Protein AF-A0A7J4TYE5-F1 (afdb_monomer_lite)

Radius of gyration: 17.37 Å; chains: 1; bounding box: 35×39×44 Å

pLDDT: mean 90.04, std 5.57, range [67.19, 97.25]

Structure (mmCIF, N/CA/C/O backbone):
data_AF-A0A7J4TYE5-F1
#
_entry.id   AF-A0A7J4TYE5-F1
#
loop_
_atom_site.group_PDB
_atom_site.id
_atom_site.type_symbol
_atom_site.label_atom_id
_atom_site.label_alt_id
_atom_site.label_comp_id
_atom_site.label_asym_id
_atom_site.label_entity_id
_atom_site.label_seq_id
_atom_site.pdbx_PDB_ins_code
_atom_site.Cartn_x
_atom_site.Cartn_y
_atom_site.Cartn_z
_atom_site.occupancy
_atom_site.B_iso_or_equiv
_atom_site.auth_seq_id
_atom_site.auth_comp_id
_atom_site.auth_asym_id
_atom_site.auth_atom_id
_atom_site.pdbx_PDB_model_num
ATOM 1 N N . LEU A 1 1 ? 7.159 7.302 -12.625 1.00 68.62 1 LEU A N 1
ATOM 2 C CA . LEU A 1 1 ? 7.283 8.218 -11.467 1.00 68.62 1 LEU A CA 1
ATOM 3 C C . LEU A 1 1 ? 6.462 9.468 -11.755 1.00 68.62 1 LEU A C 1
ATOM 5 O O . LEU A 1 1 ? 6.530 9.949 -12.881 1.00 68.62 1 LEU A O 1
ATOM 9 N N . ILE A 1 2 ? 5.679 9.957 -10.790 1.00 80.06 2 ILE A N 1
ATOM 10 C CA . ILE A 1 2 ? 4.846 11.160 -10.960 1.00 80.06 2 ILE A CA 1
ATOM 11 C C . ILE A 1 2 ? 5.751 12.410 -10.886 1.00 80.06 2 ILE A C 1
ATOM 13 O O . ILE A 1 2 ? 6.517 12.536 -9.926 1.00 80.06 2 ILE A O 1
ATOM 17 N N . PRO A 1 3 ? 5.731 13.326 -11.875 1.00 83.75 3 PRO A N 1
ATOM 18 C CA . PRO A 1 3 ? 6.586 14.515 -11.865 1.00 83.75 3 PRO A CA 1
ATOM 19 C C . PRO A 1 3 ? 6.253 15.477 -10.717 1.00 83.75 3 PRO A C 1
ATOM 21 O O . PRO A 1 3 ? 5.085 15.727 -10.438 1.00 83.75 3 PRO A O 1
ATOM 24 N N . LYS A 1 4 ? 7.269 16.121 -10.118 1.00 85.38 4 LYS A N 1
ATOM 25 C CA . LYS A 1 4 ? 7.072 17.010 -8.952 1.00 85.38 4 LYS A CA 1
ATOM 26 C C . LYS A 1 4 ? 6.046 18.131 -9.175 1.00 85.38 4 LYS A C 1
ATOM 28 O O . LYS A 1 4 ? 5.250 18.423 -8.292 1.00 85.38 4 LYS A O 1
ATOM 33 N N . ARG A 1 5 ? 6.040 18.712 -10.379 1.00 82.81 5 ARG A N 1
ATOM 34 C CA . ARG A 1 5 ? 5.105 19.771 -10.809 1.00 82.81 5 ARG A CA 1
ATOM 35 C C . ARG A 1 5 ? 3.628 19.361 -10.743 1.00 82.81 5 ARG A C 1
ATOM 37 O O . ARG A 1 5 ? 2.750 20.209 -10.752 1.00 82.81 5 ARG A O 1
ATOM 44 N N . VAL A 1 6 ? 3.358 18.060 -10.730 1.00 84.88 6 VAL A N 1
ATOM 45 C CA . VAL A 1 6 ? 2.001 17.528 -10.696 1.00 84.88 6 VAL A CA 1
ATOM 46 C C . VAL A 1 6 ? 1.441 17.554 -9.274 1.00 84.88 6 VAL A C 1
ATOM 48 O O . VAL A 1 6 ? 0.248 17.772 -9.102 1.00 84.88 6 VAL A O 1
ATOM 51 N N . PHE A 1 7 ? 2.286 17.455 -8.241 1.00 84.94 7 PHE A N 1
ATOM 52 C CA . PHE A 1 7 ? 1.823 17.514 -6.851 1.00 84.94 7 PHE A CA 1
ATOM 53 C C . PHE A 1 7 ? 1.187 18.860 -6.489 1.00 84.94 7 PHE A C 1
ATOM 55 O O . PHE A 1 7 ? 0.215 18.871 -5.745 1.00 84.94 7 PHE A O 1
ATOM 62 N N . SER A 1 8 ? 1.661 19.976 -7.054 1.00 84.75 8 SER A N 1
ATOM 63 C CA . SER A 1 8 ? 1.031 21.290 -6.849 1.00 84.75 8 SER A CA 1
ATOM 64 C C . SER A 1 8 ? -0.32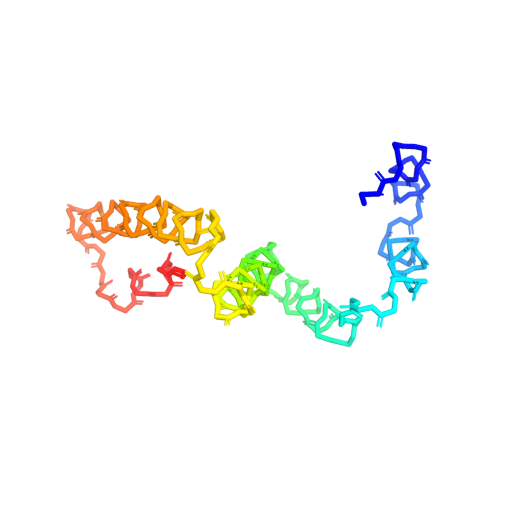9 21.415 -7.543 1.00 84.75 8 SER A C 1
ATOM 66 O O . SER A 1 8 ? -1.204 22.137 -7.080 1.00 84.75 8 SER A O 1
ATOM 68 N N . ALA A 1 9 ? -0.528 20.712 -8.662 1.00 84.00 9 ALA A N 1
ATOM 69 C CA . ALA A 1 9 ? -1.832 20.652 -9.319 1.00 84.00 9 ALA A CA 1
ATOM 70 C C . ALA A 1 9 ? -2.814 19.782 -8.518 1.00 84.00 9 ALA A C 1
ATOM 72 O O . ALA A 1 9 ? -3.995 20.114 -8.407 1.00 84.00 9 ALA A O 1
ATOM 73 N N . VAL A 1 10 ? -2.324 18.691 -7.922 1.00 88.06 10 VAL A N 1
ATOM 74 C CA . VAL A 1 10 ? -3.119 17.814 -7.054 1.00 88.06 10 VAL A CA 1
ATOM 75 C C . VAL A 1 10 ? -3.487 18.507 -5.742 1.00 88.06 10 VAL A C 1
ATOM 77 O O . VAL A 1 10 ? -4.639 18.428 -5.332 1.00 88.06 10 VAL A O 1
ATOM 80 N N . SER A 1 11 ? -2.569 19.247 -5.110 1.00 85.88 11 SER A N 1
ATOM 81 C CA . SER A 1 11 ? -2.859 19.952 -3.851 1.00 85.88 11 SER A CA 1
ATOM 82 C C . SER A 1 11 ? -3.989 20.972 -3.988 1.00 85.88 11 SER A C 1
ATOM 84 O O . SER A 1 11 ? -4.777 21.138 -3.065 1.00 85.88 11 SER A O 1
ATOM 86 N N . ASN A 1 12 ? -4.085 21.632 -5.145 1.00 85.44 12 ASN A N 1
ATOM 87 C CA . ASN A 1 12 ? -5.083 22.674 -5.388 1.00 85.44 12 ASN A CA 1
ATOM 88 C C . ASN A 1 12 ? -6.411 22.120 -5.926 1.00 85.44 12 ASN A C 1
ATOM 90 O O . ASN A 1 12 ? -7.450 22.741 -5.731 1.00 85.44 12 ASN A O 1
ATOM 94 N N . GLY A 1 13 ? -6.385 20.978 -6.622 1.00 82.50 13 GLY A N 1
ATOM 95 C CA . GLY A 1 13 ? -7.567 20.381 -7.255 1.00 82.50 13 GLY A CA 1
ATOM 96 C C . GLY A 1 13 ? -8.096 19.110 -6.579 1.00 82.50 13 GLY A C 1
ATOM 97 O O . GLY A 1 13 ? -9.031 18.494 -7.091 1.00 82.50 13 GLY A O 1
ATOM 98 N N . GLY A 1 14 ? -7.495 18.694 -5.461 1.00 85.62 14 GLY A N 1
ATOM 99 C CA . GLY A 1 14 ? -7.957 17.587 -4.625 1.00 85.62 14 GLY A CA 1
ATOM 100 C C . GLY A 1 14 ? -8.127 16.260 -5.375 1.00 85.62 14 GLY A C 1
ATOM 101 O O . GLY A 1 14 ? -7.360 15.927 -6.282 1.00 85.62 14 GLY A O 1
ATOM 102 N N . ARG A 1 15 ? -9.161 15.498 -4.992 1.00 85.88 15 ARG A N 1
ATOM 103 C CA . ARG A 1 15 ? -9.480 14.163 -5.533 1.00 85.88 15 ARG A CA 1
ATOM 104 C C . ARG A 1 15 ? -9.615 14.153 -7.058 1.00 85.88 15 ARG A C 1
ATOM 106 O O . ARG A 1 15 ? -9.023 13.302 -7.711 1.00 85.88 15 ARG A O 1
ATOM 113 N N . ALA A 1 16 ? -10.345 15.110 -7.631 1.00 86.62 16 ALA A N 1
ATOM 114 C CA . ALA A 1 16 ? -10.564 15.171 -9.076 1.00 86.62 16 ALA A CA 1
ATOM 115 C C . ALA A 1 16 ? -9.243 15.348 -9.842 1.00 86.62 16 ALA A C 1
ATOM 117 O O . ALA A 1 16 ? -8.967 14.612 -10.785 1.00 86.62 16 ALA A O 1
ATOM 118 N N . SER A 1 17 ? -8.382 16.261 -9.384 1.00 88.88 17 SER A N 1
ATOM 119 C CA . SER A 1 17 ? -7.061 16.485 -9.985 1.00 88.88 17 SER A CA 1
ATOM 120 C C . SER A 1 17 ? -6.141 15.268 -9.850 1.00 88.88 17 SER A C 1
ATOM 122 O O . SER A 1 17 ? -5.433 14.918 -10.793 1.00 88.88 17 SER A O 1
ATOM 124 N N . LEU A 1 18 ? -6.188 14.563 -8.713 1.00 87.62 18 LEU A N 1
ATOM 125 C CA . LEU A 1 18 ? -5.448 13.312 -8.530 1.00 87.62 18 LEU A CA 1
ATOM 126 C C . LEU A 1 18 ? -5.874 12.241 -9.544 1.00 87.62 18 LEU A C 1
ATOM 128 O O . LEU A 1 18 ? -5.019 11.612 -10.166 1.00 87.62 18 LEU A O 1
ATOM 132 N N . LEU A 1 19 ? -7.180 12.050 -9.736 1.00 87.31 19 LEU A N 1
ATOM 133 C CA . LEU A 1 19 ? -7.707 11.060 -10.676 1.00 87.31 19 LEU A CA 1
ATOM 134 C C . LEU A 1 19 ? -7.366 11.420 -12.128 1.00 87.31 19 LEU A C 1
ATOM 136 O O . LEU A 1 19 ? -6.949 10.546 -12.884 1.00 87.31 19 LEU A O 1
ATOM 140 N N . GLU A 1 20 ? -7.439 12.700 -12.503 1.00 86.94 20 GLU A N 1
ATOM 141 C CA . GLU A 1 20 ? -6.992 13.183 -13.820 1.00 86.94 20 GLU A CA 1
ATOM 142 C C . GLU A 1 20 ? -5.508 12.897 -14.073 1.00 86.94 20 GLU A C 1
ATOM 144 O O . GLU A 1 20 ? -5.121 12.499 -15.169 1.00 86.94 20 GLU A O 1
ATOM 149 N N . VAL A 1 21 ? -4.663 13.055 -13.055 1.00 87.19 21 VAL A N 1
ATOM 150 C CA . VAL A 1 21 ? -3.223 12.779 -13.148 1.00 87.19 21 VAL A CA 1
ATOM 151 C C . VAL A 1 21 ? -2.927 11.293 -13.312 1.00 87.19 21 VAL A C 1
ATOM 153 O O . VAL A 1 21 ? -1.974 10.922 -14.001 1.00 87.19 21 VAL A O 1
ATOM 156 N N . LEU A 1 22 ? -3.707 10.440 -12.652 1.00 84.81 22 LEU A N 1
ATOM 157 C CA . LEU A 1 22 ? -3.526 8.993 -12.690 1.00 84.81 22 LEU A CA 1
ATOM 158 C C . LEU A 1 22 ? -4.169 8.365 -13.933 1.00 84.81 22 LEU A C 1
ATOM 160 O O . LEU A 1 22 ? -3.726 7.301 -14.363 1.00 84.81 22 LEU A O 1
ATOM 164 N N . ARG A 1 23 ? -5.143 9.036 -14.563 1.00 82.94 23 ARG A N 1
ATOM 165 C CA . ARG A 1 23 ? -5.876 8.529 -15.732 1.00 82.94 23 ARG A CA 1
ATOM 166 C C . ARG A 1 23 ? -4.996 8.119 -16.925 1.00 82.94 23 ARG A C 1
ATOM 168 O O . ARG A 1 23 ? -5.251 7.062 -17.497 1.00 82.94 23 ARG A O 1
ATOM 175 N N . PRO A 1 24 ? -3.946 8.871 -17.311 1.00 81.94 24 PRO A N 1
ATOM 176 C CA . PRO A 1 24 ? -3.067 8.493 -18.418 1.00 81.94 24 PRO A CA 1
ATOM 177 C C . PRO A 1 24 ? -2.200 7.260 -18.129 1.00 81.94 24 PRO A C 1
ATOM 179 O O . PRO A 1 24 ? -1.595 6.703 -19.048 1.00 81.94 24 PRO A O 1
ATOM 182 N N . ALA A 1 25 ? -2.088 6.828 -16.868 1.00 78.31 25 ALA A N 1
ATOM 183 C CA . ALA A 1 25 ? -1.308 5.655 -16.511 1.00 78.31 25 ALA A CA 1
ATOM 184 C C . ALA A 1 25 ? -2.085 4.385 -16.891 1.00 78.31 25 ALA A C 1
ATOM 186 O O . ALA A 1 25 ? -2.808 3.815 -16.085 1.00 78.31 25 ALA A O 1
ATOM 187 N N . SER A 1 26 ? -1.878 3.895 -18.116 1.00 67.19 26 SER A N 1
ATOM 188 C CA . SER A 1 26 ? -2.588 2.749 -18.719 1.00 67.19 26 SER A CA 1
ATOM 189 C C . SER A 1 26 ? -2.561 1.427 -17.933 1.00 67.19 26 SER A C 1
ATOM 191 O O . SER A 1 26 ? -3.277 0.492 -18.274 1.00 67.19 26 SER A O 1
ATOM 193 N N . ARG A 1 27 ? -1.723 1.315 -16.896 1.00 76.44 27 ARG A N 1
ATOM 194 C CA . ARG A 1 27 ? -1.615 0.138 -16.013 1.00 76.44 27 ARG A CA 1
ATOM 195 C C . ARG A 1 27 ? -2.077 0.414 -14.579 1.00 76.44 27 ARG A C 1
ATOM 197 O O . ARG A 1 27 ? -1.838 -0.410 -13.690 1.00 76.44 27 ARG A O 1
ATOM 204 N N . PHE A 1 28 ? -2.644 1.587 -14.321 1.00 85.50 28 PHE A N 1
ATOM 205 C CA . PHE A 1 28 ? -3.202 1.941 -13.027 1.00 85.50 28 PHE A CA 1
ATOM 206 C C . PHE A 1 28 ? -4.691 1.591 -13.010 1.00 85.50 28 PHE A C 1
ATOM 208 O O . PHE A 1 28 ? -5.433 1.968 -13.910 1.00 85.50 28 PHE A O 1
ATOM 215 N N . ASP A 1 29 ? -5.101 0.826 -12.003 1.00 89.56 29 ASP A N 1
ATOM 216 C CA . ASP A 1 29 ? -6.497 0.452 -11.805 1.00 89.56 29 ASP A CA 1
ATOM 217 C C . ASP A 1 29 ? -7.218 1.613 -11.111 1.00 89.56 29 ASP A C 1
ATOM 219 O O . ASP A 1 29 ? -7.154 1.760 -9.892 1.00 89.56 29 ASP A O 1
ATOM 223 N N . LEU A 1 30 ? -7.821 2.487 -11.921 1.00 89.44 30 LEU A N 1
ATOM 224 C CA . LEU A 1 30 ? -8.556 3.661 -11.446 1.00 89.44 30 LEU A CA 1
ATOM 225 C C . LEU A 1 30 ? -9.817 3.262 -10.690 1.00 89.44 30 LEU A C 1
ATOM 227 O O . LEU A 1 30 ? -10.104 3.855 -9.661 1.00 89.44 30 LEU A O 1
ATOM 231 N N . THR A 1 31 ? -10.534 2.248 -11.171 1.00 91.00 31 THR A N 1
ATOM 232 C CA . THR A 1 31 ? -11.790 1.800 -10.564 1.00 91.00 31 THR A CA 1
ATOM 233 C C . THR A 1 31 ? -11.546 1.218 -9.176 1.00 91.00 31 THR A C 1
ATOM 235 O O . THR A 1 31 ? -12.235 1.586 -8.228 1.00 91.00 31 THR A O 1
ATOM 238 N N . GLY A 1 32 ? -10.525 0.367 -9.026 1.00 91.81 32 GLY A N 1
ATOM 239 C CA . GLY A 1 32 ? -10.124 -0.144 -7.716 1.00 91.81 32 GLY A CA 1
ATOM 240 C C . GLY A 1 32 ? -9.639 0.960 -6.772 1.00 91.81 32 GLY A C 1
ATOM 241 O O . GLY A 1 32 ? -9.937 0.925 -5.581 1.00 91.81 32 GLY A O 1
ATOM 242 N N . PHE A 1 33 ? -8.937 1.968 -7.298 1.00 92.94 33 PHE A N 1
ATOM 243 C CA . PHE A 1 33 ? -8.476 3.102 -6.499 1.00 92.94 33 PHE A CA 1
ATOM 244 C C . PHE A 1 33 ? -9.619 4.017 -6.044 1.00 92.94 33 PHE A C 1
ATOM 246 O O . PHE A 1 33 ? -9.629 4.443 -4.895 1.00 92.94 33 PHE A O 1
ATOM 253 N N . GLU A 1 34 ? -10.588 4.309 -6.914 1.00 93.00 34 GLU A N 1
ATOM 254 C CA . GLU A 1 34 ? -11.782 5.088 -6.565 1.00 93.00 34 GLU A CA 1
ATOM 255 C C . GLU A 1 34 ? -12.599 4.392 -5.476 1.00 93.00 34 GLU A C 1
ATOM 257 O O . GLU A 1 34 ? -12.956 5.043 -4.499 1.00 93.00 34 GLU A O 1
ATOM 262 N N . ALA A 1 35 ? -12.791 3.072 -5.581 1.00 95.00 35 ALA A N 1
ATOM 263 C CA . ALA A 1 35 ? -13.460 2.287 -4.545 1.00 95.00 35 ALA A CA 1
ATOM 264 C C . ALA A 1 35 ? -12.727 2.361 -3.193 1.00 95.00 35 ALA A C 1
ATOM 266 O O . ALA A 1 35 ? -13.360 2.549 -2.158 1.00 95.00 35 ALA A O 1
ATOM 267 N N . ALA A 1 36 ? -11.392 2.279 -3.200 1.00 94.88 36 ALA A N 1
ATOM 268 C CA . ALA A 1 36 ? -10.594 2.418 -1.983 1.00 94.88 36 ALA A CA 1
ATOM 269 C C . ALA A 1 36 ? -10.675 3.834 -1.381 1.00 94.88 36 ALA A C 1
ATOM 271 O O . ALA A 1 36 ? -10.630 3.980 -0.161 1.00 94.88 36 ALA A O 1
ATOM 272 N N . ILE A 1 37 ? -10.802 4.878 -2.211 1.00 94.06 37 ILE A N 1
ATOM 273 C CA . ILE A 1 37 ? -11.038 6.247 -1.728 1.00 94.06 37 ILE A CA 1
ATOM 274 C C . ILE A 1 37 ? -12.432 6.361 -1.106 1.00 94.06 37 ILE A C 1
ATOM 276 O O . ILE A 1 37 ? -12.557 6.946 -0.037 1.00 94.06 37 ILE A O 1
ATOM 280 N N . ASP A 1 38 ? -13.464 5.798 -1.734 1.00 95.19 38 ASP A N 1
ATOM 281 C CA . ASP A 1 38 ? -14.828 5.850 -1.196 1.00 95.19 38 ASP A CA 1
ATOM 282 C C . ASP A 1 38 ? -14.936 5.119 0.151 1.00 95.19 38 ASP A C 1
ATOM 284 O O . ASP A 1 38 ? -15.588 5.604 1.077 1.00 95.19 38 ASP A O 1
ATOM 288 N N . GLU A 1 39 ? -14.244 3.986 0.298 1.00 95.75 39 GLU A N 1
ATOM 289 C CA . GLU A 1 39 ? -14.131 3.273 1.572 1.00 95.75 39 GLU A CA 1
ATOM 290 C C . GLU A 1 39 ? -13.362 4.091 2.621 1.00 95.75 39 GLU A C 1
ATOM 292 O O . GLU A 1 39 ? -13.770 4.146 3.780 1.00 95.75 39 GLU A O 1
ATOM 297 N N . ALA A 1 40 ? -12.285 4.772 2.220 1.00 95.19 40 ALA A N 1
ATOM 298 C CA . ALA A 1 40 ? -11.521 5.652 3.101 1.00 95.19 40 ALA A CA 1
ATOM 299 C C . ALA A 1 40 ? -12.339 6.857 3.592 1.00 95.19 40 ALA A C 1
ATOM 301 O O . ALA A 1 40 ? -12.296 7.193 4.779 1.00 95.19 40 ALA A O 1
ATOM 302 N N . ASP A 1 41 ? -13.122 7.471 2.702 1.00 94.38 41 ASP A N 1
ATOM 303 C CA . ASP A 1 41 ? -14.038 8.563 3.033 1.00 94.38 41 ASP A CA 1
ATOM 304 C C . ASP A 1 41 ? -15.127 8.073 4.010 1.00 94.38 41 ASP A C 1
ATOM 306 O O . ASP A 1 41 ? -15.416 8.740 5.004 1.00 94.38 41 ASP A O 1
ATOM 310 N N . ALA A 1 42 ? -15.685 6.876 3.787 1.00 95.56 42 ALA A N 1
ATOM 311 C CA . ALA A 1 42 ? -16.689 6.277 4.670 1.00 95.56 42 ALA A CA 1
ATOM 312 C C . ALA A 1 42 ? -16.128 5.896 6.052 1.00 95.56 42 ALA A C 1
ATOM 314 O O . ALA A 1 42 ? -16.794 6.087 7.071 1.00 95.56 42 ALA A O 1
ATOM 315 N N . ALA A 1 43 ? -14.902 5.373 6.097 1.00 93.00 43 ALA A N 1
ATOM 316 C CA . ALA A 1 43 ? -14.216 4.979 7.324 1.00 93.00 43 ALA A CA 1
ATOM 317 C C . ALA A 1 43 ? -13.565 6.161 8.065 1.00 93.00 43 ALA A C 1
ATOM 319 O O . ALA A 1 43 ? -13.055 5.974 9.170 1.00 93.00 43 ALA A O 1
ATOM 320 N N . MET A 1 44 ? -13.555 7.365 7.473 1.00 92.94 44 MET A N 1
ATOM 321 C CA . MET A 1 44 ? -12.818 8.534 7.974 1.00 92.94 44 MET A CA 1
ATOM 322 C C . MET A 1 44 ? -11.337 8.216 8.263 1.00 92.94 44 MET A C 1
ATOM 324 O O . MET A 1 44 ? -10.735 8.760 9.191 1.00 92.94 44 MET A O 1
ATOM 328 N N . SER A 1 45 ? -10.745 7.326 7.464 1.00 92.50 45 SER A N 1
ATOM 329 C CA . SER A 1 45 ? -9.355 6.880 7.588 1.00 92.50 45 SER A CA 1
ATOM 330 C C . SER A 1 45 ? -8.760 6.623 6.210 1.00 92.50 45 SER A C 1
ATOM 332 O O . SER A 1 45 ? -9.441 6.152 5.311 1.00 92.50 45 SER A O 1
ATOM 334 N N . LEU A 1 46 ? -7.462 6.875 6.046 1.00 93.00 46 LEU A N 1
ATOM 335 C CA . LEU A 1 46 ? -6.740 6.566 4.806 1.00 93.00 46 LEU A CA 1
ATOM 336 C C . LEU A 1 46 ? -6.305 5.096 4.710 1.00 93.00 46 LEU A C 1
ATOM 338 O O . LEU A 1 46 ? -5.716 4.700 3.700 1.00 93.00 46 LEU A O 1
ATOM 342 N N . ASP A 1 47 ? -6.579 4.290 5.736 1.00 91.62 47 ASP A N 1
ATOM 343 C CA . ASP A 1 47 ? -6.155 2.890 5.799 1.00 91.62 47 ASP A CA 1
ATOM 344 C C . ASP A 1 47 ? -6.616 2.047 4.599 1.00 91.62 47 ASP A C 1
ATOM 346 O O . ASP A 1 47 ? -5.783 1.295 4.082 1.00 91.62 47 ASP A O 1
ATOM 350 N N . PRO A 1 48 ? -7.850 2.187 4.067 1.00 94.00 48 PRO A N 1
ATOM 351 C CA . PRO A 1 48 ? -8.270 1.439 2.880 1.00 94.00 48 PRO A CA 1
ATOM 352 C C . PRO A 1 48 ? -7.398 1.739 1.654 1.00 94.00 48 PRO A C 1
ATOM 354 O O . PRO A 1 48 ? -6.932 0.826 0.969 1.00 94.00 48 PRO A O 1
ATOM 357 N N . VAL A 1 49 ? -7.070 3.016 1.421 1.00 94.31 49 VAL A N 1
ATOM 358 C CA . VAL A 1 49 ? -6.197 3.439 0.313 1.00 94.31 49 VAL A CA 1
ATOM 359 C C . VAL A 1 49 ? -4.773 2.913 0.495 1.00 94.31 49 VAL A C 1
ATOM 361 O O . VAL A 1 49 ? -4.164 2.420 -0.459 1.00 94.31 49 VAL A O 1
ATOM 364 N N . ILE A 1 50 ? -4.229 2.999 1.712 1.00 92.88 50 ILE A N 1
ATOM 365 C CA . ILE A 1 50 ? -2.880 2.507 2.028 1.00 92.88 50 ILE A CA 1
ATOM 366 C C . ILE A 1 50 ? -2.809 0.992 1.818 1.00 92.88 50 ILE A C 1
ATOM 368 O O . ILE A 1 50 ? -1.876 0.499 1.179 1.00 92.88 50 ILE A O 1
ATOM 372 N N . THR A 1 51 ? -3.811 0.265 2.308 1.00 92.44 51 THR A N 1
ATOM 373 C CA . THR A 1 51 ? -3.908 -1.193 2.195 1.00 92.44 51 THR A CA 1
ATOM 374 C C . THR A 1 51 ? -4.024 -1.615 0.734 1.00 92.44 51 THR A C 1
ATOM 376 O O . THR A 1 51 ? -3.288 -2.495 0.285 1.00 92.44 51 THR A O 1
ATOM 379 N N . TRP A 1 52 ? -4.861 -0.930 -0.050 1.00 94.62 52 TRP A N 1
ATOM 380 C CA . TRP A 1 52 ? -5.003 -1.182 -1.483 1.00 94.62 52 TRP A CA 1
ATOM 381 C C . TRP A 1 52 ? -3.687 -0.965 -2.248 1.00 94.62 52 TRP A C 1
ATOM 383 O O . TRP A 1 52 ? -3.273 -1.816 -3.043 1.00 94.62 52 TRP A O 1
ATOM 393 N N . LEU A 1 53 ? -2.978 0.139 -1.978 1.00 92.88 53 LEU A N 1
ATOM 394 C CA . LEU A 1 53 ? -1.681 0.427 -2.600 1.00 92.88 53 LEU A CA 1
ATOM 395 C C . LEU A 1 53 ? -0.626 -0.625 -2.231 1.00 92.88 53 LEU A C 1
ATOM 397 O O . LEU A 1 53 ? 0.097 -1.095 -3.114 1.00 92.88 53 LEU A O 1
ATOM 401 N N . ALA A 1 54 ? -0.568 -1.030 -0.960 1.00 91.56 54 ALA A N 1
ATOM 402 C CA . ALA A 1 54 ? 0.356 -2.055 -0.480 1.00 91.56 54 ALA A CA 1
ATOM 403 C C . ALA A 1 54 ? 0.064 -3.431 -1.104 1.00 91.56 54 ALA A C 1
ATOM 405 O O . ALA A 1 54 ? 0.981 -4.115 -1.566 1.00 91.56 54 ALA A O 1
ATOM 406 N N . ALA A 1 55 ? -1.206 -3.838 -1.183 1.00 91.62 55 ALA A N 1
ATOM 407 C CA . ALA A 1 55 ? -1.612 -5.082 -1.838 1.00 91.62 55 ALA A CA 1
ATOM 408 C C . ALA A 1 55 ? -1.228 -5.081 -3.325 1.00 91.62 55 ALA A C 1
ATOM 410 O O . ALA A 1 55 ? -0.661 -6.050 -3.843 1.00 91.62 55 ALA A O 1
ATOM 411 N N . ARG A 1 56 ? -1.460 -3.957 -4.009 1.00 91.81 56 ARG A N 1
ATOM 412 C CA . ARG A 1 56 ? -1.086 -3.780 -5.411 1.00 91.81 56 ARG A CA 1
ATOM 413 C C . ARG A 1 56 ? 0.434 -3.843 -5.617 1.00 91.81 56 ARG A C 1
ATOM 415 O O . ARG A 1 56 ? 0.885 -4.456 -6.590 1.00 91.81 56 ARG A O 1
ATOM 422 N N . GLU A 1 57 ? 1.225 -3.204 -4.757 1.00 90.31 57 GLU A N 1
ATOM 423 C CA . GLU A 1 57 ? 2.691 -3.268 -4.802 1.00 90.31 57 GLU A CA 1
ATOM 424 C C . GLU A 1 57 ? 3.188 -4.708 -4.619 1.00 90.31 57 GLU A C 1
ATOM 426 O O . GLU A 1 57 ? 3.952 -5.203 -5.452 1.00 90.31 57 GLU A O 1
ATOM 431 N N . ASN A 1 58 ? 2.675 -5.417 -3.610 1.00 90.44 58 ASN A N 1
ATOM 432 C CA . ASN A 1 58 ? 2.995 -6.824 -3.366 1.00 90.44 58 ASN A CA 1
ATOM 433 C C . ASN A 1 58 ? 2.668 -7.704 -4.582 1.00 90.44 58 ASN A C 1
ATOM 435 O O . ASN A 1 58 ? 3.509 -8.484 -5.034 1.00 90.44 58 ASN A O 1
ATOM 439 N N . ALA A 1 59 ? 1.485 -7.538 -5.179 1.00 91.12 59 ALA A N 1
ATOM 440 C CA . ALA A 1 59 ? 1.085 -8.271 -6.380 1.00 91.12 59 ALA A CA 1
ATOM 441 C C . ALA A 1 59 ? 1.971 -7.949 -7.598 1.00 91.12 59 ALA A C 1
ATOM 443 O O . ALA A 1 59 ? 2.170 -8.789 -8.483 1.00 91.12 59 ALA A O 1
ATOM 444 N N . HIS A 1 60 ? 2.499 -6.726 -7.679 1.00 89.88 60 HIS A N 1
ATOM 445 C CA . HIS A 1 60 ? 3.436 -6.339 -8.726 1.00 89.88 60 HIS A CA 1
ATOM 446 C C . HIS A 1 60 ? 4.806 -6.994 -8.527 1.00 89.88 60 HIS A C 1
ATOM 448 O O . HIS A 1 60 ? 5.296 -7.640 -9.454 1.00 89.88 60 HIS A O 1
ATOM 454 N N . LEU A 1 61 ? 5.379 -6.896 -7.324 1.00 89.69 61 LEU A N 1
ATOM 455 C CA . LEU A 1 61 ? 6.666 -7.508 -6.979 1.00 89.69 61 LEU A CA 1
ATOM 456 C C . LEU A 1 61 ? 6.633 -9.031 -7.140 1.00 89.69 61 LEU A C 1
ATOM 458 O O . LEU A 1 61 ? 7.562 -9.607 -7.704 1.00 89.69 61 LEU A O 1
ATOM 462 N N . ASN A 1 62 ? 5.537 -9.670 -6.724 1.00 91.06 62 ASN A N 1
ATOM 463 C CA . ASN A 1 62 ? 5.344 -11.106 -6.889 1.00 91.06 62 ASN A CA 1
ATOM 464 C C . ASN A 1 62 ? 5.295 -11.508 -8.371 1.00 91.06 62 ASN A C 1
ATOM 466 O O . ASN A 1 62 ? 5.951 -12.453 -8.780 1.00 91.06 62 ASN A O 1
ATOM 470 N N . ARG A 1 63 ? 4.587 -10.764 -9.231 1.00 90.88 63 ARG A N 1
ATOM 471 C CA . ARG A 1 63 ? 4.622 -11.044 -10.680 1.00 90.88 63 ARG A CA 1
ATOM 472 C C . ARG A 1 63 ? 6.016 -10.855 -11.274 1.00 90.88 63 ARG A C 1
ATOM 474 O O . ARG A 1 63 ? 6.433 -11.644 -12.118 1.00 90.88 63 ARG A O 1
ATOM 481 N N . MET A 1 64 ? 6.730 -9.813 -10.852 1.00 87.38 64 MET A N 1
ATOM 482 C CA . MET A 1 64 ? 8.081 -9.525 -11.339 1.00 87.38 64 MET A CA 1
ATOM 483 C C . MET A 1 64 ? 9.097 -10.604 -10.954 1.00 87.38 64 MET A C 1
ATOM 485 O O . MET A 1 64 ? 9.996 -10.875 -11.749 1.00 87.38 64 MET A O 1
ATOM 489 N N . SER A 1 65 ? 8.954 -1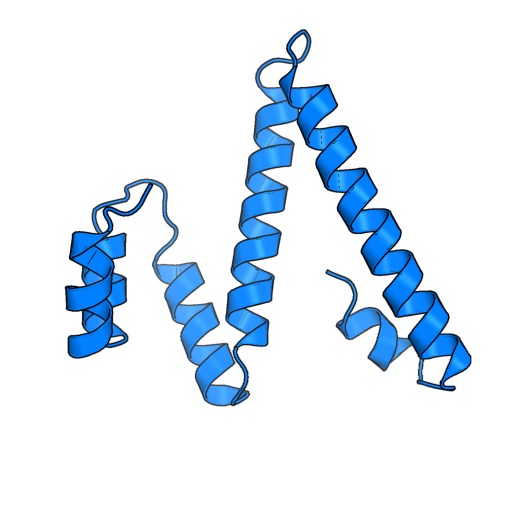1.241 -9.788 1.00 89.12 65 SER A N 1
ATOM 490 C CA . SER A 1 65 ? 9.868 -12.304 -9.352 1.00 89.12 65 SER A CA 1
ATOM 491 C C . SER A 1 65 ? 9.827 -13.522 -10.288 1.00 89.12 65 SER A C 1
ATOM 493 O O . SER A 1 65 ? 10.875 -14.084 -10.598 1.00 89.12 65 SER A O 1
ATOM 495 N N . TYR A 1 66 ? 8.654 -13.873 -10.825 1.00 88.56 66 TYR A N 1
ATOM 496 C CA . TYR A 1 66 ? 8.498 -15.006 -11.748 1.00 88.56 66 TYR A CA 1
ATOM 497 C C . TYR A 1 66 ? 8.809 -14.678 -13.214 1.00 88.56 66 TYR A C 1
ATOM 499 O O . TYR A 1 66 ? 9.086 -15.586 -13.993 1.00 88.56 66 TYR A O 1
ATOM 507 N N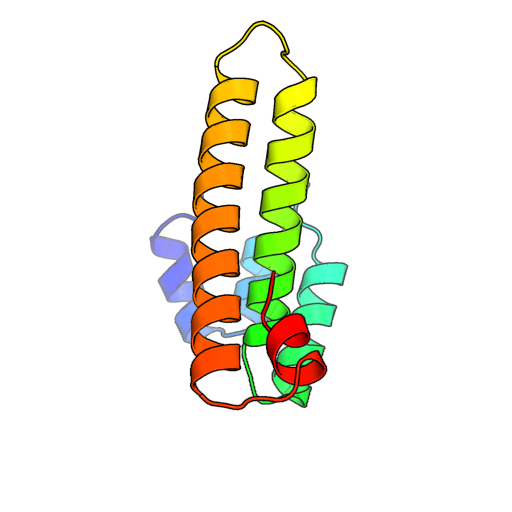 . LEU A 1 67 ? 8.779 -13.400 -13.609 1.00 89.94 67 LEU A N 1
ATOM 508 C CA . LEU A 1 67 ? 9.035 -12.974 -14.993 1.00 89.94 67 LEU A CA 1
ATOM 509 C C . LEU A 1 67 ? 10.482 -13.236 -15.441 1.00 89.94 67 LEU A C 1
ATOM 511 O O . LEU A 1 67 ? 10.714 -13.600 -16.592 1.00 89.94 67 LEU A O 1
ATOM 515 N N . HIS A 1 68 ? 11.451 -13.066 -14.537 1.00 85.50 68 HIS A N 1
ATOM 516 C CA . HIS A 1 68 ? 12.871 -13.290 -14.816 1.00 85.50 68 HIS A CA 1
ATOM 517 C C . HIS A 1 68 ? 13.529 -14.055 -13.654 1.00 85.50 68 HIS A C 1
ATOM 519 O O . HIS A 1 68 ? 14.178 -13.441 -12.803 1.00 85.50 68 HIS A O 1
ATOM 525 N N . PRO A 1 69 ? 13.382 -15.390 -13.599 1.00 82.75 69 PRO A N 1
ATOM 526 C CA . PRO A 1 69 ? 13.788 -16.190 -12.440 1.00 82.75 69 PRO A CA 1
ATOM 527 C C . PRO A 1 69 ? 15.307 -16.230 -12.217 1.00 82.75 69 PRO A C 1
ATOM 529 O O . PRO A 1 69 ? 15.755 -16.399 -11.090 1.00 82.75 69 PRO A O 1
ATOM 532 N N . VAL A 1 70 ? 16.113 -16.020 -13.263 1.00 89.00 70 VAL A N 1
ATOM 533 C CA . VAL A 1 70 ? 17.586 -15.958 -13.175 1.00 89.00 70 VAL A CA 1
ATOM 534 C C . VAL A 1 70 ? 18.062 -14.498 -13.204 1.00 89.00 70 VAL A C 1
ATOM 536 O O . VAL A 1 70 ? 18.954 -14.120 -13.956 1.00 89.00 70 VAL A O 1
ATOM 539 N N . SER A 1 71 ? 17.404 -13.633 -12.432 1.00 92.69 71 SER A N 1
ATOM 540 C CA . SER A 1 71 ? 17.743 -12.209 -12.315 1.00 92.69 71 SER A CA 1
ATOM 541 C C . SER A 1 71 ? 17.835 -11.777 -10.850 1.00 92.69 71 SER A C 1
ATOM 543 O O . SER A 1 71 ? 17.677 -12.587 -9.940 1.00 92.69 71 SER A O 1
ATOM 545 N N . ALA A 1 72 ? 18.062 -10.485 -10.603 1.00 92.62 72 ALA A N 1
ATOM 546 C CA . ALA A 1 72 ? 17.993 -9.918 -9.257 1.00 92.62 72 ALA A CA 1
ATOM 547 C C . ALA A 1 72 ? 16.550 -9.783 -8.722 1.00 92.62 72 ALA A C 1
ATOM 549 O O . ALA A 1 72 ? 16.368 -9.583 -7.523 1.00 92.62 72 ALA A O 1
ATOM 550 N N . LEU A 1 73 ? 15.517 -9.888 -9.572 1.00 92.81 73 LEU A N 1
ATOM 551 C CA . LEU A 1 73 ? 14.123 -9.644 -9.171 1.00 92.81 73 LEU A CA 1
ATOM 552 C C . LEU A 1 73 ? 13.612 -10.595 -8.072 1.00 92.81 73 LEU A C 1
ATOM 554 O O . LEU A 1 73 ? 13.001 -10.092 -7.128 1.00 92.81 73 LEU A O 1
ATOM 558 N N . PRO A 1 74 ? 13.881 -11.918 -8.099 1.00 92.88 74 PRO A N 1
ATOM 559 C CA . PRO A 1 74 ? 13.539 -12.805 -6.986 1.00 92.88 74 PRO A CA 1
ATOM 560 C C . PRO A 1 74 ? 14.201 -12.406 -5.665 1.00 92.88 74 PRO A C 1
ATOM 562 O O . PRO A 1 74 ? 13.564 -12.470 -4.618 1.00 92.88 74 PRO A O 1
ATOM 565 N N . VAL A 1 75 ? 15.456 -11.945 -5.706 1.00 93.69 75 VAL A N 1
ATOM 566 C CA . VAL A 1 75 ? 16.185 -11.497 -4.507 1.00 93.69 75 VAL A CA 1
ATOM 567 C C . VAL A 1 75 ? 15.558 -10.222 -3.945 1.00 93.69 75 VAL A C 1
ATOM 569 O O . VAL A 1 75 ? 15.312 -10.134 -2.744 1.00 93.69 75 VAL A O 1
ATOM 572 N N . VAL A 1 76 ? 15.239 -9.252 -4.806 1.00 92.69 76 VAL A N 1
ATOM 573 C CA . VAL A 1 76 ? 14.541 -8.019 -4.406 1.00 92.69 76 VAL A CA 1
ATOM 574 C C . VAL A 1 76 ? 13.170 -8.336 -3.808 1.00 92.69 76 VAL A C 1
ATOM 576 O O . VAL A 1 76 ? 12.828 -7.810 -2.750 1.00 92.69 76 VAL A O 1
ATOM 579 N N . HIS A 1 77 ? 12.403 -9.228 -4.440 1.00 93.44 77 HIS A N 1
ATOM 580 C CA . HIS A 1 77 ? 11.111 -9.672 -3.923 1.00 93.44 77 HIS A CA 1
ATOM 581 C C . HIS A 1 77 ? 11.246 -10.351 -2.554 1.00 93.44 77 HIS A C 1
ATOM 583 O O . HIS A 1 77 ? 10.497 -10.017 -1.639 1.00 93.44 77 HIS A O 1
ATOM 589 N N . TYR A 1 78 ? 12.233 -11.235 -2.380 1.00 94.06 78 TYR A N 1
ATOM 590 C CA . TYR A 1 78 ? 12.516 -11.869 -1.093 1.00 94.06 78 TYR A CA 1
ATOM 591 C C . TYR A 1 78 ? 12.814 -10.836 -0.001 1.00 94.06 78 TYR A C 1
ATOM 593 O O . TYR A 1 78 ? 12.233 -10.902 1.080 1.00 94.06 78 TYR A O 1
ATOM 601 N N . ILE A 1 79 ? 13.675 -9.852 -0.283 1.00 95.25 79 ILE A N 1
ATOM 602 C CA . ILE A 1 79 ? 14.007 -8.791 0.678 1.00 95.25 79 ILE A CA 1
ATOM 603 C C . ILE A 1 79 ? 12.753 -7.994 1.055 1.00 95.25 79 ILE A C 1
ATOM 605 O O . ILE A 1 79 ? 12.507 -7.784 2.242 1.00 95.25 79 ILE A O 1
ATOM 609 N N . ALA A 1 80 ? 11.938 -7.594 0.075 1.00 92.50 80 ALA A N 1
ATOM 610 C CA . ALA A 1 80 ? 10.691 -6.872 0.327 1.00 92.50 80 ALA A CA 1
ATOM 611 C C . ALA A 1 80 ? 9.730 -7.685 1.214 1.00 92.50 80 ALA A C 1
ATOM 613 O O . ALA A 1 80 ? 9.211 -7.162 2.202 1.00 92.50 80 ALA A O 1
ATOM 614 N N . MET A 1 81 ? 9.571 -8.982 0.929 1.00 93.38 81 MET A N 1
ATOM 615 C CA . MET A 1 81 ? 8.756 -9.890 1.742 1.00 93.38 81 MET A CA 1
ATOM 616 C C . MET A 1 81 ? 9.310 -10.060 3.159 1.00 93.38 81 MET A C 1
ATOM 618 O O . MET A 1 81 ? 8.534 -10.081 4.108 1.00 93.38 81 MET A O 1
ATOM 622 N N . LYS A 1 82 ? 10.636 -10.116 3.344 1.00 95.94 82 LYS A N 1
ATOM 623 C CA . LYS A 1 82 ? 11.240 -10.212 4.682 1.00 95.94 82 LYS A CA 1
ATOM 624 C C . LYS A 1 82 ? 11.087 -8.941 5.507 1.00 95.94 82 LYS A C 1
ATOM 626 O O . LYS A 1 82 ? 10.855 -9.030 6.710 1.00 95.94 82 LYS A O 1
ATOM 631 N N . VAL A 1 83 ? 11.165 -7.765 4.888 1.00 94.94 83 VAL A N 1
ATOM 632 C CA . VAL A 1 83 ? 10.862 -6.499 5.579 1.00 94.94 83 VAL A CA 1
ATOM 633 C C . VAL A 1 83 ? 9.408 -6.483 6.051 1.00 94.94 83 VAL A C 1
ATOM 635 O O . VAL A 1 83 ? 9.142 -6.105 7.194 1.00 94.94 83 VAL A O 1
ATOM 638 N N . LYS A 1 84 ? 8.487 -6.931 5.192 1.00 92.25 84 LYS A N 1
ATOM 639 C CA . LYS A 1 84 ? 7.063 -7.050 5.505 1.00 92.25 84 LYS A CA 1
ATOM 640 C C . LYS A 1 84 ? 6.817 -8.028 6.662 1.0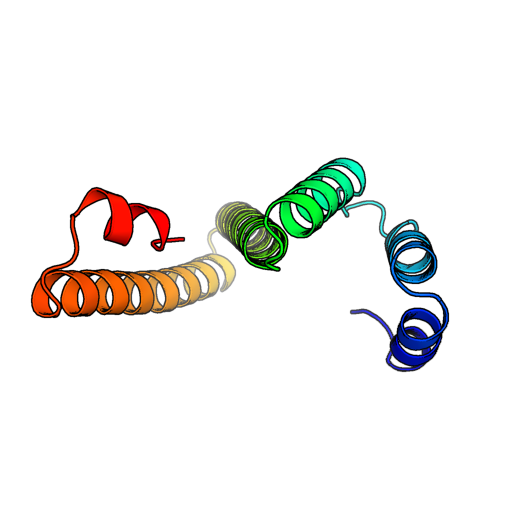0 92.25 84 LYS A C 1
ATOM 642 O O . LYS A 1 84 ? 6.291 -7.624 7.689 1.00 92.25 84 LYS A O 1
ATOM 647 N N . GLU A 1 85 ? 7.333 -9.249 6.561 1.00 94.81 85 GLU A N 1
ATOM 648 C CA . GLU A 1 85 ? 7.202 -10.294 7.585 1.00 94.81 85 GLU A CA 1
ATOM 649 C C . GLU A 1 85 ? 7.681 -9.822 8.965 1.00 94.81 85 GLU A C 1
ATOM 651 O O . GLU A 1 85 ? 6.987 -9.983 9.965 1.00 94.81 85 GLU A O 1
ATOM 656 N N . VAL A 1 86 ? 8.845 -9.167 9.039 1.00 97.25 86 VAL A N 1
ATOM 657 C CA . VAL A 1 86 ? 9.368 -8.638 10.311 1.00 97.25 86 VAL A CA 1
ATOM 658 C C . VAL A 1 86 ? 8.483 -7.520 10.872 1.00 97.25 86 VAL A C 1
ATOM 660 O O . VAL A 1 86 ? 8.326 -7.411 12.093 1.00 97.25 86 VAL A O 1
ATOM 663 N N . LYS A 1 87 ? 7.910 -6.672 10.011 1.00 94.31 87 LYS A N 1
ATOM 664 C CA . LYS A 1 87 ? 6.958 -5.635 10.427 1.00 94.31 87 LYS A CA 1
ATOM 665 C C . LYS A 1 87 ? 5.679 -6.267 10.985 1.00 94.31 87 LYS A C 1
ATOM 667 O O . LYS A 1 87 ? 5.238 -5.848 12.053 1.00 94.31 87 LYS A O 1
ATOM 672 N N . ASP A 1 88 ? 5.144 -7.282 10.323 1.00 94.25 88 ASP A N 1
ATOM 673 C CA . ASP A 1 88 ? 3.908 -7.955 10.726 1.00 94.25 88 ASP A CA 1
ATOM 674 C C . ASP A 1 88 ? 4.091 -8.705 12.047 1.00 94.25 88 ASP A C 1
ATOM 676 O O . ASP A 1 88 ? 3.328 -8.500 12.989 1.00 94.25 88 ASP A O 1
ATOM 680 N N . LEU A 1 89 ? 5.188 -9.457 12.193 1.00 95.81 89 LEU A N 1
ATOM 681 C CA . LEU A 1 89 ? 5.555 -10.101 13.460 1.00 95.81 89 LEU A CA 1
ATOM 682 C C . LEU A 1 89 ? 5.660 -9.090 14.607 1.00 95.81 89 LEU A C 1
ATOM 684 O O . LEU A 1 89 ? 5.262 -9.366 15.741 1.00 95.81 89 LEU A O 1
ATOM 688 N N . ARG A 1 90 ? 6.174 -7.889 14.330 1.00 95.44 90 ARG A N 1
ATOM 689 C CA . ARG A 1 90 ? 6.258 -6.812 15.320 1.00 95.44 90 ARG A CA 1
ATOM 690 C C . ARG A 1 90 ? 4.880 -6.270 15.704 1.00 95.44 90 ARG A C 1
ATOM 692 O O . ARG A 1 90 ? 4.688 -5.941 16.872 1.00 95.44 90 ARG A O 1
ATOM 699 N N . ILE A 1 91 ? 3.948 -6.142 14.762 1.00 94.25 91 ILE A N 1
ATOM 700 C CA . ILE A 1 91 ? 2.567 -5.729 15.060 1.00 94.25 91 ILE A CA 1
ATOM 701 C C . ILE A 1 91 ? 1.896 -6.796 15.925 1.00 94.25 91 ILE A C 1
ATOM 703 O O . ILE A 1 91 ? 1.378 -6.467 16.991 1.00 94.25 91 ILE A O 1
ATOM 707 N N . ILE A 1 92 ? 2.012 -8.067 15.530 1.00 95.62 92 ILE A N 1
ATOM 708 C CA . ILE A 1 92 ? 1.423 -9.206 16.241 1.00 95.62 92 ILE A CA 1
ATOM 709 C C . ILE A 1 92 ? 1.927 -9.272 17.680 1.00 95.62 92 ILE A C 1
ATOM 711 O O . ILE A 1 92 ? 1.144 -9.252 18.626 1.00 95.62 92 ILE A O 1
ATOM 715 N N . THR A 1 93 ? 3.247 -9.286 17.861 1.00 96.44 93 THR A N 1
ATOM 716 C CA . THR A 1 93 ? 3.853 -9.375 19.198 1.00 96.44 93 THR A CA 1
ATOM 717 C C . THR A 1 93 ? 3.444 -8.209 20.091 1.00 96.44 93 THR A C 1
ATOM 719 O O . THR A 1 93 ? 3.093 -8.423 21.248 1.00 96.44 93 THR A O 1
ATOM 722 N N . ARG A 1 94 ? 3.420 -6.978 19.568 1.00 95.81 94 ARG A N 1
ATOM 723 C CA . ARG A 1 94 ? 2.996 -5.801 20.341 1.00 95.81 94 ARG A CA 1
ATOM 724 C C . ARG A 1 94 ? 1.517 -5.828 20.696 1.00 95.81 94 ARG A C 1
ATOM 726 O O . ARG A 1 94 ? 1.185 -5.501 21.830 1.00 95.81 94 ARG A O 1
ATOM 733 N N . GLY A 1 95 ? 0.651 -6.212 19.760 1.00 95.75 95 GLY A N 1
ATOM 734 C CA . GLY A 1 95 ? -0.785 -6.314 20.008 1.00 95.75 95 GLY A CA 1
ATOM 735 C C . GLY A 1 95 ? -1.101 -7.345 21.089 1.00 95.75 95 GLY A C 1
ATOM 736 O O . GLY A 1 95 ? -1.813 -7.038 22.042 1.00 95.75 95 GLY A O 1
ATOM 737 N N . LEU A 1 96 ? -0.465 -8.518 21.009 1.00 93.62 96 LEU A N 1
ATOM 738 C CA . LEU A 1 96 ? -0.581 -9.565 22.025 1.00 93.62 96 LEU A CA 1
ATOM 739 C C . LEU A 1 96 ? -0.071 -9.100 23.397 1.00 93.62 96 LEU A C 1
ATOM 741 O O . LEU A 1 96 ? -0.742 -9.307 24.404 1.00 93.62 96 LEU A O 1
ATOM 745 N N . MET A 1 97 ? 1.083 -8.426 23.454 1.00 96.12 97 MET A N 1
ATOM 746 C CA . MET A 1 97 ? 1.625 -7.885 24.710 1.00 96.12 97 MET A CA 1
ATOM 747 C C . MET A 1 97 ? 0.754 -6.778 25.317 1.00 96.12 97 MET A C 1
ATOM 749 O O . MET A 1 97 ? 0.746 -6.610 26.534 1.00 96.12 97 MET A O 1
ATOM 753 N N . ALA A 1 98 ? 0.026 -6.031 24.487 1.00 96.69 98 ALA A N 1
ATOM 754 C CA . ALA A 1 98 ? -0.941 -5.030 24.927 1.00 96.69 98 ALA A CA 1
ATOM 755 C C . ALA A 1 98 ? -2.293 -5.639 25.354 1.00 96.69 98 ALA A C 1
ATOM 757 O O . ALA A 1 98 ? -3.176 -4.901 25.785 1.00 96.69 98 ALA A O 1
ATOM 758 N N . GLY A 1 99 ? -2.463 -6.964 25.246 1.00 95.88 99 GLY A N 1
ATOM 759 C CA . GLY A 1 99 ? -3.706 -7.659 25.581 1.00 95.88 99 GLY A CA 1
ATOM 760 C C . GLY A 1 99 ? -4.831 -7.437 24.568 1.00 95.88 99 GLY A C 1
ATOM 761 O O . GLY A 1 99 ? -5.999 -7.582 24.925 1.00 95.88 99 GLY A O 1
ATOM 762 N N . LEU A 1 100 ? -4.503 -7.060 23.326 1.00 95.19 100 LEU A N 1
ATOM 763 C CA . LEU A 1 100 ? -5.507 -6.892 22.279 1.00 95.19 100 LEU A CA 1
ATOM 764 C C . LEU A 1 100 ? -6.079 -8.252 21.839 1.00 95.19 100 LEU A C 1
ATOM 766 O O . LEU A 1 100 ? -5.330 -9.231 21.756 1.00 95.19 100 LEU A O 1
ATOM 770 N N . PRO A 1 101 ? -7.382 -8.313 21.514 1.00 95.38 101 PRO A N 1
ATOM 771 C CA . PRO A 1 101 ? -7.989 -9.481 20.885 1.00 95.38 101 PRO A CA 1
ATOM 772 C C . PRO A 1 101 ? -7.298 -9.858 19.566 1.00 95.38 101 PRO A C 1
ATOM 774 O O . PRO A 1 101 ? -6.836 -8.987 18.824 1.00 95.38 101 PRO A O 1
ATOM 777 N N . ALA A 1 102 ? -7.220 -11.158 19.270 1.00 91.00 102 ALA A N 1
ATOM 778 C CA . ALA A 1 102 ? -6.504 -11.668 18.098 1.00 91.00 102 ALA A CA 1
ATOM 779 C C . ALA A 1 102 ? -7.090 -11.151 16.773 1.00 91.00 102 ALA A C 1
ATOM 781 O O . ALA A 1 102 ? -6.335 -10.772 15.886 1.00 91.00 102 ALA A O 1
ATOM 782 N N . ASP A 1 103 ? -8.414 -11.045 16.679 1.00 91.88 103 ASP A N 1
ATOM 783 C CA . ASP A 1 103 ? -9.143 -10.491 15.533 1.00 91.88 103 ASP A CA 1
ATOM 784 C C . ASP A 1 103 ? -8.769 -9.028 15.254 1.00 91.88 103 ASP A C 1
ATOM 786 O O . ASP A 1 103 ? -8.552 -8.642 14.105 1.00 91.88 103 ASP A O 1
ATOM 790 N N . VAL A 1 104 ? -8.604 -8.221 16.307 1.00 90.56 104 VAL A N 1
ATOM 791 C CA . VAL A 1 104 ? -8.163 -6.824 16.179 1.00 90.56 104 VAL A CA 1
ATOM 792 C C . VAL A 1 104 ? -6.727 -6.754 15.662 1.00 90.56 104 VAL A C 1
ATOM 794 O O . VAL A 1 104 ? -6.402 -5.893 14.846 1.00 90.56 104 VAL A O 1
ATOM 797 N N . VAL A 1 105 ? -5.853 -7.650 16.122 1.00 90.75 105 VAL A N 1
ATOM 798 C CA . VAL A 1 105 ? -4.452 -7.703 15.683 1.00 90.75 105 VAL A CA 1
ATOM 799 C C . VAL A 1 105 ? -4.346 -8.169 14.231 1.00 90.75 105 VAL A C 1
ATOM 801 O O . VAL A 1 105 ? -3.619 -7.551 13.454 1.00 90.75 105 VAL A O 1
ATOM 804 N N . GLU A 1 106 ? -5.086 -9.211 13.854 1.00 88.00 106 GLU A N 1
ATOM 805 C CA . GLU A 1 106 ? -5.121 -9.755 12.492 1.00 88.00 106 GLU A CA 1
ATOM 806 C C . GLU A 1 106 ? -5.590 -8.717 11.469 1.00 88.00 106 GLU A C 1
ATOM 808 O O . GLU A 1 106 ? -4.994 -8.616 10.399 1.00 88.00 106 GLU A O 1
ATOM 813 N N . ALA A 1 107 ? -6.567 -7.873 11.820 1.00 87.12 107 ALA A N 1
ATOM 814 C CA . ALA A 1 107 ? -7.043 -6.795 10.951 1.00 87.12 107 ALA A CA 1
ATOM 815 C C . ALA A 1 107 ? -5.958 -5.761 10.574 1.00 87.12 107 ALA A C 1
ATOM 817 O O . ALA A 1 107 ? -6.119 -5.034 9.597 1.00 87.12 107 ALA A O 1
ATOM 818 N N . HIS A 1 108 ? -4.855 -5.687 11.329 1.00 86.19 108 HIS A N 1
ATOM 819 C CA . HIS A 1 108 ? -3.756 -4.740 11.100 1.00 86.19 108 HIS A CA 1
ATOM 820 C C . HIS A 1 108 ? -2.510 -5.379 10.463 1.00 86.19 108 HIS A C 1
ATOM 822 O O . HIS A 1 108 ? -1.501 -4.693 10.260 1.00 86.19 108 HIS A O 1
ATOM 828 N N . VAL A 1 109 ? -2.553 -6.678 10.15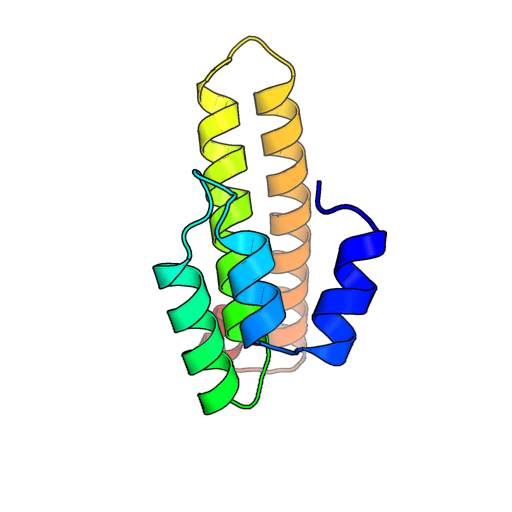9 1.00 86.19 109 VAL A N 1
ATOM 829 C CA . VAL A 1 109 ? -1.504 -7.381 9.414 1.00 86.19 109 VAL A CA 1
ATOM 830 C C . VAL A 1 109 ? -1.819 -7.266 7.921 1.00 86.19 109 VAL A C 1
ATOM 832 O O . VAL A 1 109 ? -2.893 -7.661 7.477 1.00 86.19 109 VAL A O 1
ATOM 835 N N . ILE A 1 110 ? -0.897 -6.678 7.153 1.00 73.94 110 ILE A N 1
ATOM 836 C CA . ILE A 1 110 ? -1.081 -6.340 5.724 1.00 73.94 110 ILE A CA 1
ATOM 837 C C . ILE A 1 110 ? -0.440 -7.415 4.856 1.00 73.94 110 ILE A C 1
ATOM 839 O O . ILE A 1 110 ? 0.479 -8.094 5.339 1.00 73.94 110 ILE A O 1
#

Secondary structure (DSSP, 8-state):
---HHHHHHHHHHHHHHHHHHHTT-TTS-HHHHHHHHHHHHHHTSSHHHHHHHHHHHHHHHHHHHHH-TTSSHHHHHHHHHHHHHHHHHHHHHHHHHTT--HHHHHTT--

Sequence (110 aa):
LIPKRVFSAVSNGGRASLLEVLRPASRFDLTGFEAAIDEADAAMSLDPVITWLAARENAHLNRMSYLHPVSALPVVHYIAMKVKEVKDLRIITRGLMAGLPADVVEAHVI

Foldseek 3Di:
DQDPVLVVQCVVVPPVSVL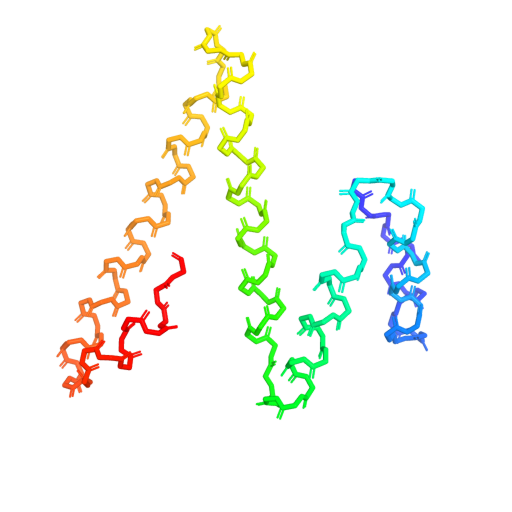VSCVVVPPDDSVQQVVLVVVCVVVVHNVSNVVSVVVVVLVVLVVQCVVCVPDCSVVVNVVVVVVLVVVLVVLQVVCVVVVHDPVVSVVPRD